Protein AF-A0A412YGM9-F1 (afdb_monomer_lite)

Sequence (176 aa):
MFKDLNEGALVHIVDATNIPIYYQGVLSKKGPQYIPQPQPGQQFNPMMQVFDLVVSVNGSNQNFKGVPCMSEIATHEGVTISCSQSALKPVVDDIYRKSVNAIQNIDKNRNTKTACESIFEQIDPSIAKAKDQEKKIADLQNELYELRKGIPTLEDIKALFMQSQNSSTNNVKKEK

Secondary structure (DSSP, 8-state):
-GGG--TT-EEEEEE-SSS-EEEEEEEEEEPPPBPPPPPTTPPP-TT--EEEEEEEETTEEEEEEEEETT-SEEEETTEEEES-HHHHHHHHHHHHHHHHHHHHT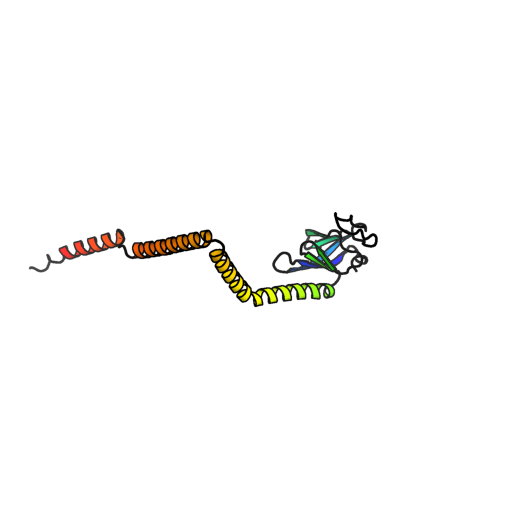HHHHHHHHHHHHHHHHHH-HHHHHHHHHHHHHHHHHHHHHHHHHHSPPHHHHHHHHHHHHHHSSTTSSS--

Radius of gyration: 35.15 Å; chains: 1; bounding box: 118×34×60 Å

pLDDT: mean 87.02, std 11.96, range [34.44, 97.44]

Foldseek 3Di:
DQLPDDFQAKKWKWAQLDPTDIDIWTFHDKADKDQDDDDPPDDGDPPFIFIKTWTDDPNDTDIDGGHTNPDQWDDDNRMIMGNDPVVCVVVVVVVVVVVVVCVVCPVVVVVVVVVVLVVCCVVDVVSVVVVVVVVVVVVVVVVVVVVVVVDQDPVNVVVVVVVVVVVVPVVPPPDD

Structure (mmCIF, N/CA/C/O backbone):
data_AF-A0A412YGM9-F1
#
_entry.id   AF-A0A412YGM9-F1
#
loop_
_atom_site.group_PDB
_atom_site.id
_atom_site.type_symbol
_atom_site.label_atom_id
_atom_site.label_alt_id
_atom_site.label_comp_id
_atom_site.label_asym_id
_atom_site.label_entity_id
_atom_site.label_seq_id
_atom_site.pdbx_PDB_ins_code
_atom_site.Cartn_x
_atom_site.Cartn_y
_atom_site.Cartn_z
_atom_site.occupancy
_atom_site.B_iso_or_equiv
_atom_site.auth_seq_id
_atom_site.auth_comp_id
_atom_site.auth_asym_id
_atom_site.auth_atom_id
_atom_site.pdbx_PDB_model_num
ATOM 1 N N . MET A 1 1 ? 18.441 -3.189 -11.874 1.00 90.19 1 MET A N 1
ATOM 2 C CA . MET A 1 1 ? 18.121 -1.979 -11.073 1.00 90.19 1 MET A CA 1
ATOM 3 C C . MET A 1 1 ? 17.395 -0.944 -11.922 1.00 90.19 1 MET A C 1
ATOM 5 O O . MET A 1 1 ? 17.385 -1.066 -13.142 1.00 90.19 1 MET A O 1
ATOM 9 N N . PHE A 1 2 ? 16.796 0.091 -11.320 1.00 93.25 2 PHE A N 1
ATOM 10 C CA . PHE A 1 2 ? 16.067 1.114 -12.080 1.00 93.25 2 PHE A CA 1
ATOM 11 C C . PHE A 1 2 ? 16.984 1.892 -13.043 1.00 93.25 2 PHE A C 1
ATOM 13 O O . PHE A 1 2 ? 16.536 2.341 -14.102 1.00 93.25 2 PHE A O 1
ATOM 20 N N . LYS A 1 3 ? 18.281 2.038 -12.727 1.00 92.12 3 LYS A N 1
ATOM 21 C CA . LYS A 1 3 ? 19.281 2.602 -13.649 1.00 92.12 3 LYS A CA 1
ATOM 22 C C . LYS A 1 3 ? 19.339 1.859 -14.988 1.00 92.12 3 LYS A C 1
ATOM 24 O O . LYS A 1 3 ? 19.539 2.521 -16.003 1.00 92.12 3 LYS A O 1
ATOM 29 N N . ASP A 1 4 ? 19.078 0.557 -15.001 1.00 93.06 4 ASP A N 1
ATOM 30 C CA . ASP A 1 4 ? 19.188 -0.295 -16.192 1.00 93.06 4 ASP A CA 1
ATOM 31 C C . ASP A 1 4 ? 17.882 -0.369 -16.999 1.00 93.06 4 ASP A C 1
ATOM 33 O O . ASP A 1 4 ? 17.853 -0.941 -18.086 1.00 93.06 4 ASP A O 1
ATOM 37 N N . LEU A 1 5 ? 16.787 0.209 -16.486 1.00 92.19 5 LEU A N 1
ATOM 38 C CA . LEU A 1 5 ? 15.531 0.289 -17.226 1.00 92.19 5 LEU A CA 1
ATOM 39 C C . LEU A 1 5 ? 15.650 1.261 -18.400 1.00 92.19 5 LEU A C 1
ATOM 41 O O . LEU A 1 5 ? 16.033 2.425 -18.222 1.00 92.19 5 LEU A O 1
ATOM 45 N N . ASN A 1 6 ? 15.226 0.775 -19.561 1.00 93.19 6 ASN A N 1
ATOM 46 C CA . ASN A 1 6 ? 15.055 1.543 -20.786 1.00 93.19 6 ASN A CA 1
ATOM 47 C C . ASN A 1 6 ? 13.568 1.804 -21.044 1.00 93.19 6 ASN A C 1
ATOM 49 O O . ASN A 1 6 ? 12.704 1.081 -20.547 1.00 93.19 6 ASN A O 1
ATOM 53 N N . GLU A 1 7 ? 13.267 2.828 -21.837 1.00 94.25 7 GLU A N 1
ATOM 54 C CA . GLU A 1 7 ? 11.901 3.073 -22.308 1.00 94.25 7 GLU A CA 1
ATOM 55 C C . GLU A 1 7 ? 11.364 1.840 -23.055 1.00 94.25 7 GLU A C 1
ATOM 57 O O . GLU A 1 7 ? 12.102 1.139 -23.748 1.00 94.25 7 GLU A O 1
ATOM 62 N N . GLY A 1 8 ? 10.085 1.532 -22.852 1.00 93.81 8 GLY A N 1
ATOM 63 C CA . GLY A 1 8 ? 9.453 0.298 -23.318 1.00 93.81 8 GLY A CA 1
ATOM 64 C C . GLY A 1 8 ? 9.633 -0.906 -22.386 1.00 93.81 8 GLY A C 1
ATOM 65 O O . GLY A 1 8 ? 9.001 -1.937 -22.612 1.00 93.81 8 GLY A O 1
ATOM 66 N N . ALA A 1 9 ? 10.444 -0.809 -21.326 1.00 95.06 9 ALA A N 1
ATOM 67 C CA . ALA A 1 9 ? 10.594 -1.900 -20.368 1.00 95.06 9 ALA A CA 1
ATOM 68 C C . ALA A 1 9 ? 9.316 -2.123 -19.547 1.00 95.06 9 ALA A C 1
ATOM 70 O O . ALA A 1 9 ? 8.657 -1.174 -19.115 1.00 95.06 9 ALA A O 1
ATOM 71 N N . LEU A 1 10 ? 9.003 -3.392 -19.287 1.00 95.25 10 LEU A N 1
ATOM 72 C CA . LEU A 1 10 ? 7.921 -3.773 -18.390 1.00 95.25 10 LEU A CA 1
ATOM 73 C C . LEU A 1 10 ? 8.341 -3.530 -16.935 1.00 95.25 10 LEU A C 1
ATOM 75 O O . LEU A 1 10 ? 9.431 -3.920 -16.516 1.00 95.25 10 LEU A O 1
ATOM 79 N N . VAL A 1 11 ? 7.459 -2.903 -16.166 1.00 96.38 11 VAL A N 1
ATOM 80 C CA . VAL A 1 11 ? 7.621 -2.671 -14.731 1.00 96.38 11 VAL A CA 1
ATOM 81 C C . VAL A 1 11 ? 6.440 -3.258 -13.973 1.00 9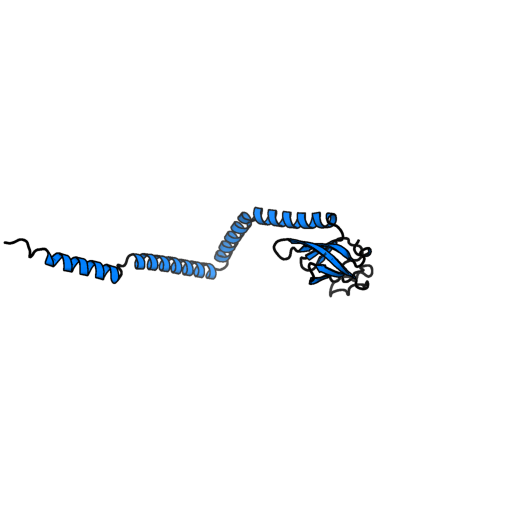6.38 11 VAL A C 1
ATOM 83 O O . VAL A 1 11 ? 5.332 -3.399 -14.497 1.00 96.38 11 VAL A O 1
ATOM 86 N N . HIS A 1 12 ? 6.681 -3.609 -12.718 1.00 97.12 12 HIS A N 1
ATOM 87 C CA . HIS A 1 12 ? 5.681 -4.212 -11.852 1.00 97.12 12 HIS A CA 1
ATOM 88 C C . HIS A 1 12 ? 5.283 -3.237 -10.756 1.00 97.12 12 HIS A C 1
ATOM 90 O O . HIS A 1 12 ? 6.152 -2.607 -10.153 1.00 97.12 12 HIS A O 1
ATOM 96 N N . ILE A 1 13 ? 3.983 -3.122 -10.497 1.00 97.06 13 ILE A N 1
ATOM 97 C CA . ILE A 1 13 ? 3.444 -2.143 -9.560 1.00 97.06 13 ILE A CA 1
ATOM 98 C C . ILE A 1 13 ? 2.493 -2.833 -8.581 1.00 97.06 13 ILE A C 1
ATOM 100 O O . ILE A 1 13 ? 1.673 -3.667 -8.969 1.00 97.06 13 ILE A O 1
ATOM 104 N N . VAL A 1 14 ? 2.622 -2.478 -7.305 1.00 97.44 14 VAL A N 1
ATOM 105 C CA . VAL A 1 14 ? 1.654 -2.772 -6.246 1.00 97.44 14 VAL A CA 1
ATOM 106 C C . VAL A 1 14 ? 1.155 -1.442 -5.706 1.00 97.44 14 VAL A C 1
ATOM 108 O O . VAL A 1 14 ? 1.929 -0.676 -5.141 1.00 97.44 14 VAL A O 1
ATOM 111 N N . ASP A 1 15 ? -0.130 -1.165 -5.874 1.00 95.94 15 ASP A N 1
ATOM 112 C CA . ASP A 1 15 ? -0.785 -0.017 -5.254 1.00 95.94 15 ASP A CA 1
ATOM 113 C C . ASP A 1 15 ? -1.429 -0.471 -3.946 1.00 95.94 15 ASP A C 1
ATOM 115 O O . ASP A 1 15 ? -2.332 -1.304 -3.957 1.00 95.94 15 ASP A O 1
ATOM 119 N N . ALA A 1 16 ? -0.923 0.048 -2.828 1.00 95.00 16 ALA A N 1
ATOM 120 C CA . ALA A 1 16 ? -1.380 -0.244 -1.475 1.00 95.00 16 ALA A CA 1
ATOM 121 C C . ALA A 1 16 ? -2.014 0.986 -0.798 1.00 95.00 16 ALA A C 1
ATOM 123 O O . ALA A 1 16 ? -2.063 1.057 0.429 1.00 95.00 16 ALA A O 1
ATOM 124 N N . THR A 1 17 ? -2.493 1.964 -1.576 1.00 93.25 17 THR A N 1
ATOM 125 C CA . THR A 1 17 ? -3.210 3.140 -1.046 1.00 93.25 17 THR A CA 1
ATOM 126 C C . THR A 1 17 ? -4.532 2.768 -0.371 1.00 93.25 17 THR A C 1
ATOM 128 O O . THR A 1 17 ? -4.991 3.472 0.529 1.00 93.25 17 THR A O 1
ATOM 131 N N . ASN A 1 18 ? -5.139 1.655 -0.787 1.00 91.12 18 ASN A N 1
ATOM 132 C CA . ASN A 1 18 ? -6.374 1.120 -0.226 1.00 91.12 18 ASN A CA 1
ATOM 133 C C . ASN A 1 18 ? -6.298 -0.418 -0.143 1.00 91.12 18 ASN A C 1
ATOM 135 O O . ASN A 1 18 ? -5.389 -0.953 0.491 1.00 91.12 18 ASN A O 1
ATOM 139 N N . ILE A 1 19 ? -7.214 -1.146 -0.792 1.00 93.38 19 ILE A N 1
ATOM 140 C CA . ILE A 1 19 ? -7.088 -2.595 -0.976 1.00 93.38 19 ILE A CA 1
ATOM 141 C C . ILE A 1 19 ? -5.947 -2.847 -1.973 1.00 93.38 19 ILE A C 1
ATOM 143 O O . ILE A 1 19 ? -6.035 -2.345 -3.095 1.00 93.38 19 ILE A O 1
ATOM 147 N N . PRO A 1 20 ? -4.902 -3.613 -1.602 1.00 94.88 20 PRO A N 1
ATOM 148 C CA . PRO A 1 20 ? -3.745 -3.811 -2.461 1.00 94.88 20 PRO A CA 1
ATOM 149 C C . PRO A 1 20 ? -4.112 -4.397 -3.826 1.00 94.88 20 PRO A C 1
ATOM 151 O O . PRO A 1 20 ? -4.728 -5.463 -3.898 1.00 94.88 20 PRO A O 1
ATOM 154 N N . ILE A 1 21 ? -3.685 -3.736 -4.902 1.00 95.94 21 ILE A N 1
ATOM 155 C CA . ILE A 1 21 ? -3.840 -4.219 -6.280 1.00 95.94 21 ILE A CA 1
ATOM 156 C C . ILE A 1 21 ? -2.479 -4.358 -6.961 1.00 95.94 21 ILE A C 1
ATOM 158 O O . ILE A 1 21 ? -1.583 -3.534 -6.781 1.00 95.94 21 ILE A O 1
ATOM 162 N N . TYR A 1 22 ? -2.331 -5.413 -7.760 1.00 96.38 22 TYR A N 1
ATOM 163 C CA . TYR A 1 22 ? -1.143 -5.663 -8.571 1.00 96.38 22 TYR A CA 1
ATOM 164 C C . TYR A 1 22 ? -1.454 -5.430 -10.044 1.00 96.38 22 TYR A C 1
ATOM 166 O O . TYR A 1 22 ? -2.448 -5.941 -10.562 1.00 96.38 22 TYR A O 1
ATOM 174 N N . TYR A 1 23 ? -0.572 -4.711 -10.729 1.00 96.19 23 TYR A N 1
ATOM 175 C CA . TYR A 1 23 ? -0.644 -4.530 -12.172 1.00 96.19 23 TYR A CA 1
ATOM 176 C C . TYR A 1 23 ? 0.744 -4.320 -12.776 1.00 96.19 23 TYR A C 1
ATOM 178 O O . TYR A 1 23 ? 1.755 -4.149 -12.089 1.00 96.19 23 TYR A O 1
ATOM 186 N N . GLN A 1 24 ? 0.791 -4.388 -14.101 1.00 96.75 24 GLN A N 1
ATOM 187 C CA . GLN A 1 24 ? 1.994 -4.150 -14.884 1.00 96.75 24 GLN A CA 1
ATOM 188 C C . GLN A 1 24 ? 1.837 -2.855 -15.667 1.00 96.75 24 GLN A C 1
ATOM 190 O O . GLN A 1 24 ? 0.740 -2.503 -16.101 1.00 96.75 24 GLN A O 1
ATOM 195 N N . GLY A 1 25 ? 2.950 -2.158 -15.836 1.00 96.00 25 GLY A N 1
ATOM 196 C CA . GLY A 1 25 ? 3.037 -0.968 -16.662 1.00 96.00 25 GLY A CA 1
ATOM 197 C C . GLY A 1 25 ? 4.233 -1.048 -17.591 1.00 96.00 25 GLY A C 1
ATOM 198 O O . GLY A 1 25 ? 5.114 -1.895 -17.431 1.00 96.00 25 GLY A O 1
ATOM 199 N N . VAL A 1 26 ? 4.269 -0.147 -18.560 1.00 96.69 26 VAL A N 1
ATOM 200 C CA . VAL A 1 26 ? 5.409 0.024 -19.459 1.00 96.69 26 VAL A CA 1
ATOM 201 C C . VAL A 1 26 ? 6.064 1.356 -19.145 1.00 96.69 26 VAL A C 1
ATOM 203 O O . VAL A 1 26 ? 5.384 2.375 -19.036 1.00 96.69 26 VAL A O 1
ATOM 206 N N . LEU A 1 27 ? 7.384 1.364 -18.985 1.00 96.19 27 LEU A N 1
ATOM 207 C CA . LEU A 1 27 ? 8.130 2.596 -18.785 1.00 96.19 27 LEU A CA 1
ATOM 208 C C . LEU A 1 27 ? 8.049 3.456 -20.054 1.00 96.19 27 LEU A C 1
ATOM 210 O O . LEU A 1 27 ? 8.669 3.136 -21.062 1.00 96.19 27 LEU A O 1
ATOM 214 N N . SER A 1 28 ? 7.299 4.552 -20.000 1.00 96.06 28 SER A N 1
ATOM 215 C CA . SER A 1 28 ? 7.093 5.463 -21.131 1.00 96.06 28 SER A CA 1
ATOM 216 C C . SER A 1 28 ? 8.202 6.492 -21.262 1.00 96.06 28 SER A C 1
ATOM 218 O O . SER A 1 28 ? 8.542 6.884 -22.370 1.00 96.06 28 SER A O 1
ATOM 220 N N . LYS A 1 29 ? 8.720 6.985 -20.132 1.00 95.81 29 LYS A N 1
ATOM 221 C CA . LYS A 1 29 ? 9.766 8.009 -20.118 1.00 95.81 29 LYS A CA 1
ATOM 222 C C . LYS A 1 29 ? 10.628 7.892 -18.877 1.00 95.81 29 LYS A C 1
ATOM 224 O O . LYS A 1 29 ? 10.107 7.737 -17.770 1.00 95.81 29 LYS A O 1
ATOM 229 N N . LYS A 1 30 ? 11.936 8.054 -19.057 1.00 94.50 30 LYS A N 1
ATOM 230 C CA . LYS A 1 30 ? 12.905 8.164 -17.964 1.00 94.50 30 LYS A CA 1
ATOM 231 C C . LYS A 1 30 ? 13.549 9.547 -17.975 1.00 94.50 30 LYS A C 1
ATOM 233 O O . LYS A 1 30 ? 14.155 9.955 -18.961 1.00 94.50 30 LYS A O 1
ATOM 238 N N . GLY A 1 31 ? 13.366 10.293 -16.890 1.00 93.62 31 GLY A N 1
ATOM 239 C CA . GLY A 1 31 ? 13.938 11.623 -16.717 1.00 93.62 31 GLY A CA 1
ATOM 240 C C . GLY A 1 31 ? 15.461 11.601 -16.534 1.00 93.62 31 GLY A C 1
ATOM 241 O O . GLY A 1 31 ? 16.045 10.542 -16.280 1.00 93.62 31 GLY A O 1
ATOM 242 N N . PRO A 1 32 ? 16.121 12.768 -16.642 1.00 92.88 32 PRO A N 1
ATOM 243 C CA . PRO A 1 32 ? 17.544 12.879 -16.358 1.00 92.88 32 PRO A CA 1
ATOM 244 C C . PRO A 1 32 ? 17.827 12.567 -14.886 1.00 92.88 32 PRO A C 1
ATOM 246 O O . PRO A 1 32 ? 17.014 12.837 -14.002 1.00 92.88 32 PRO A O 1
ATOM 249 N N . GLN A 1 33 ? 19.011 12.022 -14.630 1.00 92.44 33 GLN A N 1
ATOM 250 C CA . GLN A 1 33 ? 19.478 11.762 -13.278 1.00 92.44 33 GLN A CA 1
ATOM 251 C C . GLN A 1 33 ? 19.810 13.076 -12.559 1.00 92.44 33 GLN A C 1
ATOM 253 O O . GLN A 1 33 ? 20.494 13.933 -13.119 1.00 92.44 33 GLN A O 1
ATOM 258 N N . TYR A 1 34 ? 19.384 13.210 -11.304 1.00 93.56 34 TYR A N 1
ATOM 259 C CA . TYR A 1 34 ? 19.673 14.373 -10.469 1.00 93.56 34 TYR A CA 1
ATOM 260 C C . TYR A 1 34 ? 19.942 13.979 -9.010 1.00 93.56 34 TYR A C 1
ATOM 262 O O . TYR A 1 34 ? 19.633 12.869 -8.573 1.00 93.56 34 TYR A O 1
ATOM 270 N N . ILE A 1 35 ? 20.556 14.894 -8.257 1.00 92.19 35 ILE A N 1
ATOM 271 C CA . ILE A 1 35 ? 20.709 14.780 -6.801 1.00 92.19 35 ILE A CA 1
ATOM 272 C C . ILE A 1 35 ? 19.519 15.515 -6.176 1.00 92.19 35 ILE A C 1
ATOM 274 O O . ILE A 1 35 ? 19.314 16.691 -6.498 1.00 92.19 35 ILE A O 1
ATOM 278 N N . PRO A 1 36 ? 18.707 14.864 -5.329 1.00 88.25 36 PRO A N 1
ATOM 279 C CA . PRO A 1 36 ? 17.547 15.514 -4.740 1.00 88.25 36 PRO A CA 1
ATOM 280 C C . PRO A 1 36 ? 17.990 16.629 -3.785 1.00 88.25 36 PRO A C 1
ATOM 282 O O . PRO A 1 36 ? 18.985 16.499 -3.068 1.00 88.25 36 PRO A O 1
ATOM 285 N N . GLN A 1 37 ? 17.244 17.736 -3.771 1.00 85.12 37 GLN A N 1
ATOM 286 C CA . GLN A 1 37 ? 17.498 18.817 -2.822 1.00 85.12 37 GLN A CA 1
ATOM 287 C C . GLN A 1 37 ? 17.236 18.332 -1.387 1.00 85.12 37 GLN A C 1
ATOM 289 O O . GLN A 1 37 ? 16.221 17.671 -1.146 1.00 85.12 37 GLN A O 1
ATOM 294 N N . PRO A 1 38 ? 18.124 18.651 -0.429 1.00 83.19 38 PRO A N 1
ATOM 295 C CA . PRO A 1 38 ? 17.921 18.278 0.962 1.00 83.19 38 PRO A CA 1
ATOM 296 C C . PRO A 1 38 ? 16.710 19.022 1.532 1.00 83.19 38 PRO A C 1
ATOM 298 O O . PRO A 1 38 ? 16.572 20.234 1.362 1.00 83.19 38 PRO A O 1
ATOM 301 N N . GLN A 1 39 ? 15.833 18.297 2.226 1.00 83.31 39 GLN A N 1
ATOM 302 C CA . GLN A 1 39 ? 14.757 18.911 3.000 1.00 83.31 39 GLN A CA 1
ATOM 303 C C . GLN A 1 39 ? 15.314 19.543 4.289 1.00 83.31 39 GLN A C 1
ATOM 305 O O . GLN A 1 39 ? 16.344 19.082 4.794 1.00 83.31 39 GLN A O 1
ATOM 310 N N . PRO A 1 40 ? 14.655 20.577 4.852 1.00 85.00 40 PRO A N 1
ATOM 311 C CA . PRO A 1 40 ? 15.083 21.192 6.106 1.00 85.00 40 PRO A CA 1
ATOM 312 C C . PRO A 1 40 ? 15.284 20.149 7.213 1.00 85.00 40 PRO A C 1
ATOM 314 O O . PRO A 1 40 ? 14.400 19.337 7.477 1.00 85.00 40 PRO A O 1
ATOM 317 N N . GLY A 1 41 ? 16.456 20.163 7.853 1.00 85.25 41 GLY A N 1
ATOM 318 C CA . GLY A 1 41 ? 16.807 19.218 8.919 1.00 85.25 41 GLY A CA 1
ATOM 319 C C . GLY A 1 41 ? 17.331 17.855 8.449 1.00 85.25 41 GLY A C 1
ATOM 320 O O . GLY A 1 41 ? 17.692 17.042 9.296 1.00 85.25 41 GLY A O 1
ATOM 321 N N . GLN A 1 42 ? 17.425 17.595 7.138 1.00 82.06 42 GLN A N 1
ATOM 322 C CA . GLN A 1 42 ? 18.044 16.373 6.620 1.00 82.06 42 GLN A CA 1
ATOM 323 C C . GLN A 1 42 ? 19.510 16.569 6.231 1.00 82.06 42 GLN A C 1
ATOM 325 O O . GLN A 1 42 ? 19.898 17.577 5.639 1.00 82.06 42 GLN A O 1
ATOM 330 N N . GLN A 1 43 ? 20.328 15.559 6.536 1.00 81.88 43 GLN A N 1
ATOM 331 C CA . GLN A 1 43 ? 21.721 15.510 6.113 1.00 81.88 43 GLN A CA 1
ATOM 332 C C . GLN A 1 43 ? 21.792 15.331 4.592 1.00 81.88 43 GLN A C 1
ATOM 334 O O . GLN A 1 43 ? 21.254 14.374 4.035 1.00 81.88 43 GLN A O 1
ATOM 339 N N . PHE A 1 44 ? 22.474 16.255 3.917 1.00 85.12 44 PHE A N 1
ATOM 340 C CA . PHE A 1 44 ? 22.690 16.170 2.479 1.00 85.12 44 PHE A CA 1
ATOM 341 C C . PHE A 1 44 ? 23.559 14.954 2.136 1.00 85.12 44 PHE A C 1
ATOM 343 O O . PHE A 1 44 ? 24.666 14.810 2.659 1.00 85.12 44 PHE A O 1
ATOM 350 N N . ASN A 1 45 ? 23.066 14.098 1.238 1.00 83.69 45 ASN A N 1
ATOM 351 C CA . ASN A 1 45 ? 23.817 12.961 0.720 1.00 83.69 45 ASN A CA 1
ATOM 352 C C . ASN A 1 45 ? 24.170 13.184 -0.763 1.00 83.69 45 ASN A C 1
ATOM 354 O O . ASN A 1 45 ? 23.336 12.908 -1.629 1.00 83.69 45 ASN A O 1
ATOM 358 N N . PRO A 1 46 ? 25.401 13.629 -1.082 1.00 80.38 46 PRO A N 1
ATOM 359 C CA . PRO A 1 46 ? 25.817 13.899 -2.460 1.00 80.38 46 PRO A CA 1
ATOM 360 C C . PRO A 1 46 ? 25.902 12.641 -3.334 1.00 80.38 46 PRO A C 1
ATOM 362 O O . PRO A 1 46 ? 25.962 12.750 -4.555 1.00 80.38 46 PRO A O 1
ATOM 365 N N . MET A 1 47 ? 25.915 11.446 -2.733 1.00 84.56 47 MET A N 1
ATOM 366 C CA . MET A 1 47 ? 25.968 10.179 -3.469 1.00 84.56 47 MET A CA 1
ATOM 367 C C . MET A 1 47 ? 24.577 9.665 -3.859 1.00 84.56 47 MET A C 1
ATOM 369 O O . MET A 1 47 ? 24.466 8.720 -4.638 1.00 84.56 47 MET A O 1
ATOM 373 N N . MET A 1 48 ? 23.508 10.269 -3.333 1.00 88.19 48 MET A N 1
ATOM 374 C CA . MET A 1 48 ? 22.145 9.860 -3.641 1.00 88.19 48 MET A CA 1
ATOM 375 C C . MET A 1 48 ? 21.718 10.421 -4.997 1.00 88.19 48 MET A C 1
ATOM 377 O O . MET A 1 48 ? 21.520 11.622 -5.162 1.00 88.19 48 MET A O 1
ATOM 381 N N . GLN A 1 49 ? 21.564 9.526 -5.969 1.00 92.31 49 GLN A N 1
ATOM 382 C CA . GLN A 1 49 ? 21.127 9.853 -7.321 1.00 92.31 49 GLN A CA 1
ATOM 383 C C . GLN A 1 49 ? 19.742 9.268 -7.579 1.00 92.31 49 GLN A C 1
ATOM 385 O O . GLN A 1 49 ? 19.491 8.085 -7.317 1.00 92.31 49 GLN A O 1
ATOM 390 N N . VAL A 1 50 ? 18.855 10.092 -8.127 1.00 94.62 50 VAL A N 1
ATOM 391 C CA . VAL A 1 50 ? 17.466 9.738 -8.426 1.00 94.62 50 VAL A CA 1
ATOM 392 C C . VAL A 1 50 ? 17.080 10.182 -9.840 1.00 94.62 50 VAL A C 1
ATOM 394 O O . VAL A 1 50 ? 17.772 10.995 -10.453 1.00 94.62 50 VAL A O 1
ATOM 397 N N . PHE A 1 51 ? 15.971 9.667 -10.358 1.00 94.81 51 PHE A N 1
ATOM 398 C CA . PHE A 1 51 ? 15.307 10.180 -11.558 1.00 94.81 51 PHE A CA 1
ATOM 399 C C . PHE A 1 51 ? 13.791 10.109 -11.404 1.00 94.81 51 PHE A C 1
ATOM 401 O O . PHE A 1 51 ? 13.264 9.380 -10.563 1.00 94.81 51 PHE A O 1
ATOM 408 N N . ASP A 1 52 ? 13.096 10.832 -12.270 1.00 95.44 52 ASP A N 1
ATOM 409 C CA . ASP A 1 52 ? 11.651 10.723 -12.408 1.00 95.44 52 ASP A CA 1
ATOM 410 C C . ASP A 1 52 ? 11.312 9.701 -13.501 1.00 95.44 52 ASP A C 1
ATOM 412 O O . ASP A 1 52 ? 11.930 9.689 -14.568 1.00 95.44 52 ASP A O 1
ATOM 416 N N . LEU A 1 53 ? 10.326 8.844 -13.248 1.00 95.88 53 LEU A N 1
ATOM 417 C CA . LEU A 1 53 ? 9.811 7.866 -14.204 1.00 95.88 53 LEU A CA 1
ATOM 418 C C . LEU A 1 53 ? 8.363 8.192 -14.563 1.00 95.88 53 LEU A C 1
ATOM 420 O O . LEU A 1 53 ? 7.568 8.565 -13.701 1.00 95.88 53 LEU A O 1
ATOM 424 N N . VAL A 1 54 ? 8.009 7.987 -15.827 1.00 96.69 54 VAL A N 1
ATOM 425 C CA . VAL A 1 54 ? 6.621 7.982 -16.297 1.00 96.69 54 VAL A CA 1
ATOM 426 C C . VAL A 1 54 ? 6.305 6.585 -16.792 1.00 96.69 54 VAL A C 1
ATOM 428 O O . VAL A 1 54 ? 6.960 6.096 -17.711 1.00 96.69 54 VAL A O 1
ATOM 431 N N . VAL A 1 55 ? 5.301 5.950 -16.204 1.00 96.88 55 VAL A N 1
ATOM 432 C CA . VAL A 1 55 ? 4.864 4.599 -16.556 1.00 96.88 55 VAL A CA 1
ATOM 433 C C . VAL A 1 55 ? 3.468 4.669 -17.154 1.00 96.88 55 VAL A C 1
ATOM 435 O O . VAL A 1 55 ? 2.572 5.245 -16.544 1.00 96.88 55 VAL A O 1
ATOM 438 N N . SER A 1 56 ? 3.267 4.079 -18.330 1.00 96.38 56 SER A N 1
ATOM 439 C CA . SER A 1 56 ? 1.933 3.894 -18.896 1.00 96.38 56 SER A CA 1
ATOM 440 C C . SER A 1 56 ? 1.306 2.612 -18.361 1.00 96.38 56 SER A C 1
ATOM 442 O O . SER A 1 56 ? 1.887 1.528 -18.453 1.00 96.38 56 SER A O 1
ATOM 444 N N . VAL A 1 57 ? 0.099 2.743 -17.824 1.00 95.06 57 VAL A N 1
ATOM 445 C CA . VAL A 1 57 ? -0.744 1.658 -17.331 1.00 95.06 57 VAL A CA 1
ATOM 446 C C . VAL A 1 57 ? -2.109 1.824 -17.987 1.00 95.06 57 VAL A C 1
ATOM 448 O O . VAL A 1 57 ? -2.793 2.819 -17.757 1.00 95.06 57 VAL A O 1
ATOM 451 N N . ASN A 1 58 ? -2.509 0.871 -18.832 1.00 90.56 58 ASN A N 1
ATOM 452 C CA . ASN A 1 58 ? -3.806 0.880 -19.527 1.00 90.56 58 ASN A CA 1
ATOM 453 C C . ASN A 1 58 ? -4.127 2.203 -20.260 1.00 90.56 58 ASN A C 1
ATOM 455 O O . ASN A 1 58 ? -5.273 2.644 -20.281 1.00 90.56 58 ASN A O 1
ATOM 459 N N . GLY A 1 59 ? -3.116 2.859 -20.840 1.00 85.81 59 GLY A N 1
ATOM 460 C CA . GLY A 1 59 ? -3.272 4.136 -21.549 1.00 85.81 59 GLY A CA 1
ATOM 461 C C . GLY A 1 59 ? -3.208 5.388 -20.665 1.00 85.81 59 GLY A C 1
ATOM 462 O O . GLY A 1 59 ? -3.136 6.493 -21.199 1.00 85.81 59 GLY A O 1
ATOM 463 N N . SER A 1 60 ? -3.154 5.239 -19.340 1.00 93.44 60 SER A N 1
ATOM 464 C CA . SER A 1 60 ? -2.947 6.336 -18.388 1.00 93.44 60 SER A CA 1
ATOM 465 C C . SER A 1 60 ? -1.488 6.410 -17.952 1.00 93.44 60 SER A C 1
ATOM 467 O O . SER A 1 60 ? -0.854 5.386 -17.714 1.00 93.44 60 SER A O 1
ATOM 469 N N . ASN A 1 61 ? -0.946 7.621 -17.821 1.00 94.38 61 ASN A N 1
ATOM 470 C CA . ASN A 1 61 ? 0.427 7.824 -17.360 1.00 94.38 61 ASN A CA 1
ATOM 471 C C . ASN A 1 61 ? 0.470 8.074 -15.852 1.00 94.38 61 ASN A C 1
ATOM 473 O O . ASN A 1 61 ? -0.209 8.966 -15.344 1.00 94.38 61 ASN A O 1
ATOM 477 N N . GLN A 1 62 ? 1.322 7.326 -15.161 1.00 94.81 62 GLN A N 1
ATOM 478 C CA . GLN A 1 62 ? 1.615 7.475 -13.745 1.00 94.81 62 GLN A CA 1
ATOM 479 C C . GLN A 1 62 ? 3.054 7.954 -13.559 1.00 94.81 62 GLN A C 1
ATOM 481 O O . GLN A 1 62 ? 3.990 7.400 -14.137 1.00 94.81 62 GLN A O 1
ATOM 486 N N . ASN A 1 63 ? 3.225 8.990 -12.741 1.00 95.12 63 ASN A N 1
ATOM 487 C CA . ASN A 1 63 ? 4.515 9.632 -12.523 1.00 95.12 63 ASN A CA 1
ATOM 488 C C . ASN A 1 63 ? 5.090 9.204 -11.173 1.00 95.12 63 ASN A C 1
ATOM 490 O O . ASN A 1 63 ? 4.452 9.388 -10.141 1.00 95.12 63 ASN A O 1
ATOM 494 N N . PHE A 1 64 ? 6.319 8.702 -11.182 1.00 95.38 64 PHE A N 1
ATOM 495 C CA . PHE A 1 64 ? 7.077 8.358 -9.987 1.00 95.38 64 PHE A CA 1
ATOM 496 C C . PHE A 1 64 ? 8.257 9.312 -9.882 1.00 95.38 64 PHE A C 1
ATOM 498 O O . PHE A 1 64 ? 9.153 9.280 -10.724 1.00 95.38 64 PHE A O 1
ATOM 505 N N . LYS A 1 65 ? 8.252 10.178 -8.868 1.00 93.56 65 LYS A N 1
ATOM 506 C CA . LYS A 1 65 ? 9.312 11.171 -8.675 1.00 93.56 65 LYS A CA 1
ATOM 507 C C . LYS A 1 65 ? 10.389 10.675 -7.726 1.00 93.56 65 LYS A C 1
ATOM 509 O O . LYS A 1 65 ? 10.083 9.996 -6.746 1.00 93.56 65 LYS A O 1
ATOM 514 N N . GLY A 1 66 ? 11.636 11.059 -7.986 1.00 93.19 66 GLY A N 1
ATOM 515 C CA . GLY A 1 66 ? 12.755 10.780 -7.085 1.00 93.19 66 GLY A CA 1
ATOM 516 C C . GLY A 1 66 ? 13.049 9.288 -6.880 1.00 93.19 66 GLY A C 1
ATOM 517 O O . GLY A 1 66 ? 13.442 8.884 -5.786 1.00 93.19 66 GLY A O 1
ATOM 518 N N . VAL A 1 67 ? 12.872 8.461 -7.913 1.00 94.94 67 VAL A N 1
ATOM 519 C CA . VAL A 1 67 ? 13.162 7.022 -7.861 1.00 94.94 67 VAL A CA 1
ATOM 520 C C . VAL A 1 67 ? 14.679 6.801 -7.742 1.00 94.94 67 VAL A C 1
ATOM 522 O O . VAL A 1 67 ? 15.423 7.286 -8.598 1.00 94.94 67 VAL A O 1
ATOM 525 N N . PRO A 1 68 ? 15.176 6.070 -6.723 1.00 94.06 68 PRO A N 1
ATOM 526 C CA . PRO A 1 68 ? 16.610 5.852 -6.537 1.00 94.06 68 PRO A CA 1
ATOM 527 C C . PRO A 1 68 ? 17.235 5.019 -7.656 1.00 94.06 68 PRO A C 1
ATOM 529 O O . PRO A 1 68 ? 16.783 3.911 -7.945 1.00 94.06 68 PRO A O 1
ATOM 532 N N . CYS A 1 69 ? 18.338 5.502 -8.234 1.00 92.44 69 CYS A N 1
ATOM 533 C CA . CYS A 1 69 ? 18.954 4.872 -9.407 1.00 92.44 69 CYS A CA 1
ATOM 534 C C . CYS A 1 69 ? 19.417 3.431 -9.154 1.00 92.44 69 CYS A C 1
ATOM 536 O O . CYS A 1 69 ? 19.239 2.557 -10.002 1.00 92.44 69 CYS A O 1
ATOM 538 N N . MET A 1 70 ? 20.022 3.195 -7.988 1.00 92.56 70 MET A N 1
ATOM 539 C CA . MET A 1 70 ? 20.633 1.912 -7.616 1.00 92.56 70 MET A CA 1
ATOM 540 C C . MET A 1 70 ? 19.645 0.935 -6.967 1.00 92.56 70 MET A C 1
ATOM 542 O O . MET A 1 70 ? 20.040 -0.159 -6.579 1.00 92.56 70 MET A O 1
ATOM 546 N N . SER A 1 71 ? 18.374 1.318 -6.816 1.00 93.12 71 SER A N 1
ATOM 547 C CA . SER A 1 71 ? 17.364 0.427 -6.244 1.00 93.12 71 SER A CA 1
ATOM 548 C C . SER A 1 71 ? 16.695 -0.422 -7.327 1.00 93.12 71 SER A C 1
ATOM 550 O O . SER A 1 71 ? 16.711 -0.086 -8.511 1.00 93.12 71 SER A O 1
ATOM 552 N N . GLU A 1 72 ? 16.084 -1.531 -6.922 1.00 93.50 72 GLU A N 1
ATOM 553 C CA . GLU A 1 72 ? 15.180 -2.335 -7.760 1.00 93.50 72 GLU A CA 1
ATOM 554 C C . GLU A 1 72 ? 13.707 -2.135 -7.396 1.00 93.50 72 GLU A C 1
ATOM 556 O O . GLU A 1 72 ? 12.818 -2.611 -8.107 1.00 93.50 72 GLU A O 1
ATOM 561 N N . ILE A 1 73 ? 13.458 -1.450 -6.279 1.00 95.38 73 ILE A N 1
ATOM 562 C CA . ILE A 1 73 ? 12.139 -1.201 -5.710 1.00 95.38 73 ILE A CA 1
ATOM 563 C C . ILE A 1 73 ? 12.065 0.201 -5.108 1.00 95.38 73 ILE A C 1
ATOM 565 O O . ILE A 1 73 ? 13.020 0.685 -4.497 1.00 95.38 73 ILE A O 1
ATOM 569 N N . ALA A 1 74 ? 10.946 0.880 -5.309 1.00 95.31 74 ALA A N 1
ATOM 570 C CA . ALA A 1 74 ? 10.697 2.198 -4.747 1.00 95.31 74 ALA A CA 1
ATOM 571 C C . ALA A 1 74 ? 9.216 2.334 -4.420 1.00 95.31 74 ALA A C 1
ATOM 573 O O . ALA A 1 74 ? 8.372 1.837 -5.160 1.00 95.31 74 ALA A O 1
ATOM 574 N N . THR A 1 75 ? 8.908 3.031 -3.332 1.00 94.25 75 THR A N 1
ATOM 575 C CA . THR A 1 75 ? 7.531 3.320 -2.929 1.00 94.25 75 THR A CA 1
ATOM 576 C C . THR A 1 75 ? 7.320 4.822 -2.933 1.00 94.25 75 THR A C 1
ATOM 578 O O . THR A 1 75 ? 8.105 5.561 -2.343 1.00 94.25 75 THR A O 1
ATOM 581 N N . HIS A 1 76 ? 6.250 5.260 -3.583 1.00 91.25 76 HIS A N 1
ATOM 582 C CA . HIS A 1 76 ? 5.825 6.647 -3.640 1.00 91.25 76 HIS A CA 1
ATOM 583 C C . HIS A 1 76 ? 4.341 6.712 -3.288 1.00 91.25 76 HIS A C 1
ATOM 585 O O . HIS A 1 76 ? 3.528 6.091 -3.963 1.00 91.25 76 HIS A O 1
ATOM 591 N N . GLU A 1 77 ? 4.002 7.408 -2.200 1.00 89.06 77 GLU A N 1
ATOM 592 C CA . GLU A 1 77 ? 2.609 7.636 -1.775 1.00 89.06 77 GLU A CA 1
ATOM 593 C C . GLU A 1 77 ? 1.754 6.356 -1.671 1.00 89.06 77 GLU A C 1
ATOM 595 O O . GLU A 1 77 ? 0.583 6.339 -2.022 1.00 89.06 77 GLU A O 1
ATOM 600 N N . GLY A 1 78 ? 2.342 5.254 -1.193 1.00 90.94 78 GLY A N 1
ATOM 601 C CA . GLY A 1 78 ? 1.641 3.968 -1.066 1.00 90.94 78 GLY A CA 1
ATOM 602 C C . GLY A 1 78 ? 1.613 3.122 -2.344 1.00 90.94 78 GLY A C 1
ATOM 603 O O . GLY A 1 78 ? 1.154 1.984 -2.296 1.00 90.94 78 GLY A O 1
ATOM 604 N N . VAL A 1 79 ? 2.164 3.617 -3.455 1.00 95.44 79 VAL A N 1
ATOM 605 C CA . VAL A 1 79 ? 2.362 2.847 -4.686 1.00 95.44 79 VAL A CA 1
ATOM 606 C C . VAL A 1 79 ? 3.817 2.411 -4.803 1.00 95.44 79 VAL A C 1
ATOM 608 O O . VAL A 1 79 ? 4.736 3.230 -4.859 1.00 95.44 79 VAL A O 1
ATOM 611 N N . THR A 1 80 ? 4.038 1.105 -4.858 1.00 96.62 80 THR A N 1
ATOM 612 C CA . THR A 1 80 ? 5.357 0.495 -4.986 1.00 96.62 80 THR A CA 1
ATOM 613 C C . THR A 1 80 ? 5.605 0.049 -6.418 1.00 96.62 80 THR A C 1
ATOM 615 O O . THR A 1 80 ? 4.875 -0.781 -6.947 1.00 96.62 80 THR A O 1
ATOM 618 N N . ILE A 1 81 ? 6.675 0.552 -7.027 1.00 96.50 81 ILE A N 1
ATOM 619 C CA . ILE A 1 81 ? 7.164 0.154 -8.349 1.00 96.50 81 ILE A CA 1
ATOM 620 C C . ILE A 1 81 ? 8.411 -0.721 -8.206 1.00 96.50 81 ILE A C 1
ATOM 622 O O . ILE A 1 81 ? 9.227 -0.517 -7.306 1.00 96.50 81 ILE A O 1
ATOM 626 N N . SER A 1 82 ? 8.581 -1.689 -9.105 1.00 96.69 82 SER A N 1
ATOM 627 C CA . SER A 1 82 ? 9.765 -2.538 -9.161 1.00 96.69 82 SER A CA 1
ATOM 628 C C . SER A 1 82 ? 10.151 -2.972 -10.576 1.00 96.69 82 SER A C 1
ATOM 630 O O . SER A 1 82 ? 9.312 -3.092 -11.471 1.00 96.69 82 SER A O 1
ATOM 632 N N . CYS A 1 83 ? 11.444 -3.262 -10.744 1.00 93.94 83 CYS A N 1
ATOM 633 C CA . CYS A 1 83 ? 12.010 -3.896 -11.933 1.00 93.94 83 CYS A CA 1
ATOM 634 C C . CYS A 1 83 ? 11.671 -5.397 -12.045 1.00 93.94 83 CYS A C 1
ATOM 636 O O . CYS A 1 83 ? 11.855 -5.970 -13.113 1.00 93.94 83 CYS A O 1
ATOM 638 N N . SER A 1 84 ? 11.231 -6.060 -10.964 1.00 93.75 84 SER A N 1
ATOM 639 C CA . SER A 1 84 ? 10.966 -7.506 -10.959 1.00 93.75 84 SER A CA 1
ATOM 640 C C . SER A 1 84 ? 9.837 -7.898 -9.999 1.00 93.75 84 SER A C 1
ATOM 642 O O . SER A 1 84 ? 9.577 -7.242 -8.992 1.00 93.75 84 SER A O 1
ATOM 644 N N . GLN A 1 85 ? 9.156 -9.012 -10.282 1.00 93.25 85 GLN A N 1
ATOM 645 C CA . GLN A 1 85 ? 8.141 -9.554 -9.369 1.00 93.25 85 GLN A CA 1
ATOM 646 C C . GLN A 1 85 ? 8.742 -10.049 -8.048 1.00 93.25 85 GLN A C 1
ATOM 648 O O . GLN A 1 85 ? 8.103 -9.950 -7.003 1.00 93.25 85 GLN A O 1
ATOM 653 N N . SER A 1 86 ? 9.962 -10.596 -8.076 1.00 93.25 86 SER A N 1
ATOM 654 C CA . SER A 1 86 ? 10.637 -11.113 -6.881 1.00 93.25 86 SER A CA 1
ATOM 655 C C . SER A 1 86 ? 10.895 -10.016 -5.854 1.00 93.25 86 SER A C 1
ATOM 657 O O . SER A 1 86 ? 10.704 -10.259 -4.664 1.00 93.25 86 SER A O 1
ATOM 659 N N . ALA A 1 87 ? 11.248 -8.812 -6.303 1.00 92.88 87 ALA A N 1
ATOM 660 C CA . ALA A 1 87 ? 11.453 -7.666 -5.427 1.00 92.88 87 ALA A CA 1
ATOM 661 C C . ALA A 1 87 ? 10.150 -7.176 -4.765 1.00 92.88 87 ALA A C 1
ATOM 663 O O . ALA A 1 87 ? 10.201 -6.663 -3.651 1.00 92.88 87 ALA A O 1
ATOM 664 N N . LEU A 1 88 ? 8.977 -7.400 -5.374 1.00 95.19 88 LEU A N 1
ATOM 665 C CA . LEU A 1 88 ? 7.680 -7.044 -4.776 1.00 95.19 88 LEU A CA 1
ATOM 666 C C . LEU A 1 88 ? 7.190 -8.030 -3.711 1.00 95.19 88 LEU A C 1
ATOM 668 O O . LEU A 1 88 ? 6.432 -7.633 -2.828 1.00 95.19 88 LEU A O 1
ATOM 672 N N . LYS A 1 89 ? 7.614 -9.300 -3.756 1.00 93.75 89 LYS A N 1
ATOM 673 C CA . LYS A 1 89 ? 7.205 -10.323 -2.776 1.00 93.75 89 LYS A CA 1
ATOM 674 C C . LYS A 1 89 ? 7.337 -9.874 -1.313 1.00 93.75 89 LYS A C 1
ATOM 676 O O . LYS A 1 89 ? 6.343 -9.992 -0.601 1.00 93.75 89 LYS A O 1
ATOM 681 N N . PRO A 1 90 ? 8.487 -9.344 -0.845 1.00 94.44 90 PRO A N 1
ATOM 682 C CA . PRO A 1 90 ? 8.614 -8.894 0.542 1.00 94.44 90 PRO A CA 1
ATOM 683 C C . PRO A 1 90 ? 7.675 -7.733 0.892 1.00 94.44 90 PRO A C 1
ATOM 685 O O . PRO A 1 90 ? 7.256 -7.624 2.039 1.00 94.44 90 PRO A O 1
ATOM 688 N N . VAL A 1 91 ? 7.310 -6.883 -0.075 1.00 93.25 91 VAL A N 1
ATOM 689 C CA . VAL A 1 91 ? 6.355 -5.787 0.155 1.00 93.25 91 VAL A CA 1
ATOM 690 C C . V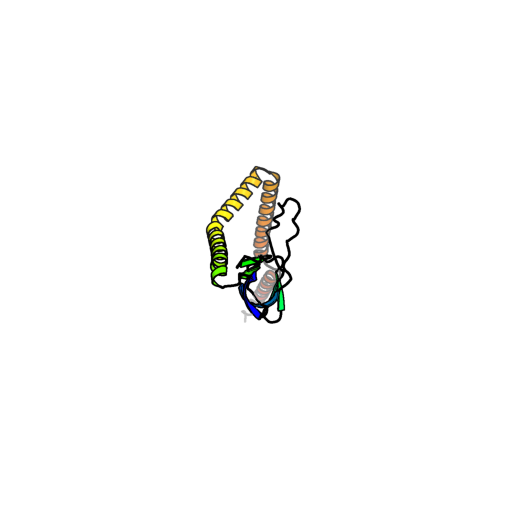AL A 1 91 ? 4.947 -6.330 0.352 1.00 93.25 91 VAL A C 1
ATOM 692 O O . VAL A 1 91 ? 4.268 -5.943 1.298 1.00 93.25 91 VAL A O 1
ATOM 695 N N . VAL A 1 92 ? 4.523 -7.268 -0.496 1.00 95.44 92 VAL A N 1
ATOM 696 C CA . VAL A 1 92 ? 3.210 -7.914 -0.362 1.00 95.44 92 VAL A CA 1
ATOM 697 C C . VAL A 1 92 ? 3.127 -8.730 0.932 1.00 95.44 92 VAL A C 1
ATOM 699 O O . VAL A 1 92 ? 2.112 -8.662 1.622 1.00 95.44 92 VAL A O 1
ATOM 702 N N . ASP A 1 93 ? 4.193 -9.448 1.297 1.00 96.19 93 ASP A N 1
ATOM 703 C CA . ASP A 1 93 ? 4.273 -10.189 2.565 1.00 96.19 93 ASP A CA 1
ATOM 704 C C . ASP A 1 93 ? 4.157 -9.260 3.781 1.00 96.19 93 ASP A C 1
ATOM 706 O O . ASP A 1 93 ? 3.400 -9.538 4.711 1.00 96.19 93 ASP A O 1
ATOM 710 N N . ASP A 1 94 ? 4.844 -8.114 3.757 1.00 95.25 94 ASP A N 1
ATOM 711 C CA . ASP A 1 94 ? 4.754 -7.130 4.834 1.00 95.25 94 ASP A CA 1
ATOM 712 C C . ASP A 1 94 ? 3.340 -6.546 4.965 1.00 95.25 94 ASP A C 1
ATOM 714 O O . ASP A 1 94 ? 2.819 -6.447 6.079 1.00 95.25 94 ASP A O 1
ATOM 718 N N . ILE A 1 95 ? 2.688 -6.224 3.842 1.00 94.75 95 ILE A N 1
ATOM 719 C CA . ILE A 1 95 ? 1.292 -5.765 3.826 1.00 94.75 95 ILE A CA 1
ATOM 720 C C . ILE A 1 95 ? 0.375 -6.839 4.424 1.00 94.75 95 ILE A C 1
ATOM 722 O O . ILE A 1 95 ? -0.390 -6.551 5.345 1.00 94.75 95 ILE A O 1
ATOM 726 N N . TYR A 1 96 ? 0.495 -8.087 3.965 1.00 95.94 96 TYR A N 1
ATOM 727 C CA . TYR A 1 96 ? -0.299 -9.207 4.467 1.00 95.94 96 TYR A CA 1
ATOM 728 C C . TYR A 1 96 ? -0.110 -9.409 5.976 1.00 95.94 96 TYR A C 1
ATOM 730 O O . TYR A 1 96 ? -1.082 -9.469 6.733 1.00 95.94 96 TYR A O 1
ATOM 738 N N . ARG A 1 97 ? 1.142 -9.444 6.443 1.00 96.69 97 ARG A N 1
ATOM 739 C CA . ARG A 1 97 ? 1.470 -9.605 7.862 1.00 96.69 97 ARG A CA 1
ATOM 740 C C . ARG A 1 97 ? 0.906 -8.464 8.704 1.00 96.69 97 ARG A C 1
ATOM 742 O O . ARG A 1 97 ? 0.392 -8.721 9.794 1.00 96.69 97 ARG A O 1
ATOM 749 N N . LYS A 1 98 ? 0.981 -7.215 8.236 1.00 93.94 98 LYS A N 1
ATOM 750 C CA . LYS A 1 98 ? 0.372 -6.063 8.922 1.00 93.94 98 LYS A CA 1
ATOM 751 C C . LYS A 1 98 ? -1.140 -6.236 9.061 1.00 93.94 98 LYS A C 1
ATOM 753 O O . LYS A 1 98 ? -1.660 -6.048 10.159 1.00 93.94 98 LYS A O 1
ATOM 758 N N . SER A 1 99 ? -1.825 -6.665 8.002 1.00 94.12 99 SER A N 1
ATOM 759 C CA . SER A 1 99 ? -3.267 -6.932 8.036 1.00 94.12 99 SER A CA 1
ATOM 760 C C . SER A 1 99 ? -3.630 -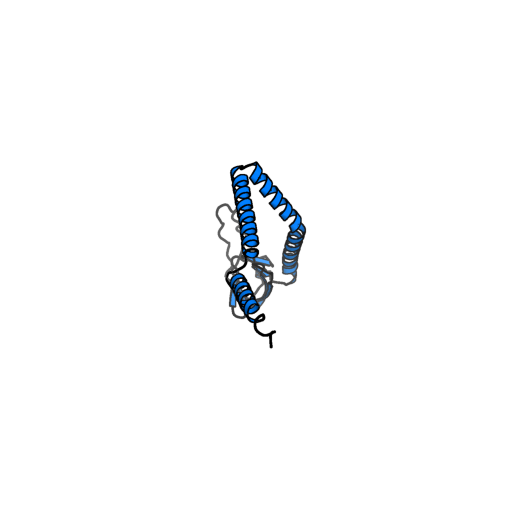8.061 9.003 1.00 94.12 99 SER A C 1
ATOM 762 O O . SER A 1 99 ? -4.537 -7.895 9.815 1.00 94.12 99 SER A O 1
ATOM 764 N N . VAL A 1 100 ? -2.896 -9.179 8.989 1.00 96.12 100 VAL A N 1
ATOM 765 C CA . VAL A 1 100 ? -3.120 -10.294 9.927 1.00 96.12 100 VAL A CA 1
ATOM 766 C C . VAL A 1 100 ? -2.947 -9.838 11.374 1.00 96.12 100 VAL A C 1
ATOM 768 O O . VAL A 1 100 ? -3.806 -10.112 12.209 1.00 96.12 100 VAL A O 1
ATOM 771 N N . ASN A 1 101 ? -1.879 -9.095 11.675 1.00 94.06 101 ASN A N 1
ATOM 772 C CA . ASN A 1 101 ? -1.659 -8.560 13.018 1.00 94.06 101 ASN A CA 1
ATOM 773 C C . ASN A 1 101 ? -2.773 -7.595 13.437 1.00 94.06 101 ASN A C 1
ATOM 775 O O . ASN A 1 101 ? -3.218 -7.643 14.583 1.00 94.06 101 ASN A O 1
ATOM 779 N N . ALA A 1 102 ? -3.243 -6.733 12.533 1.00 91.56 102 ALA A N 1
ATOM 780 C CA . ALA A 1 102 ? -4.353 -5.832 12.822 1.00 91.56 102 ALA A CA 1
ATOM 781 C C . ALA A 1 102 ? -5.623 -6.616 13.188 1.00 91.56 102 ALA A C 1
ATOM 783 O O . ALA A 1 102 ? -6.252 -6.297 14.195 1.00 91.56 102 ALA A O 1
ATOM 784 N N . ILE A 1 103 ? -5.939 -7.677 12.436 1.00 94.88 103 ILE A N 1
ATOM 785 C CA . ILE A 1 103 ? -7.093 -8.552 12.689 1.00 94.88 103 ILE A CA 1
ATOM 786 C C . ILE A 1 103 ? -6.956 -9.277 14.033 1.00 94.88 103 ILE A C 1
ATOM 788 O O . ILE A 1 103 ? -7.878 -9.252 14.844 1.00 94.88 103 ILE A O 1
ATOM 792 N N . GLN A 1 104 ? -5.796 -9.875 14.308 1.00 94.25 104 GLN A N 1
ATOM 793 C CA . GLN A 1 104 ? -5.547 -10.598 15.562 1.00 94.25 104 GLN A CA 1
ATOM 794 C C . GLN A 1 104 ? -5.657 -9.701 16.801 1.00 94.25 104 GLN A C 1
ATOM 796 O O . GLN A 1 104 ? -6.003 -10.173 17.880 1.00 94.25 104 GLN A O 1
ATOM 801 N N . ASN A 1 105 ? -5.375 -8.405 16.660 1.00 93.62 105 ASN A N 1
ATOM 802 C CA . ASN A 1 105 ? -5.425 -7.451 17.764 1.00 93.62 105 ASN A CA 1
ATOM 803 C C . ASN A 1 105 ? -6.767 -6.709 17.881 1.00 93.62 105 ASN A C 1
ATOM 805 O O . ASN A 1 105 ? -6.867 -5.820 18.726 1.00 93.62 105 ASN A O 1
ATOM 809 N N . ILE A 1 106 ? -7.801 -7.049 17.097 1.00 94.38 106 ILE A N 1
ATOM 810 C CA . ILE A 1 106 ? -9.111 -6.370 17.156 1.00 94.38 106 ILE A CA 1
ATOM 811 C C . ILE A 1 106 ? -9.688 -6.403 18.573 1.00 94.38 106 ILE A C 1
ATOM 813 O O . ILE A 1 106 ? -10.023 -5.351 19.117 1.00 94.38 106 ILE A O 1
ATOM 817 N N . ASP A 1 107 ? -9.757 -7.581 19.195 1.00 92.81 107 ASP A N 1
ATOM 818 C CA . ASP A 1 107 ? -10.359 -7.728 20.525 1.00 92.81 107 ASP A CA 1
ATOM 819 C C . ASP A 1 107 ? -9.555 -6.994 21.596 1.00 92.81 107 ASP A C 1
ATOM 821 O O . ASP A 1 107 ? -10.112 -6.293 22.441 1.00 92.81 107 ASP A O 1
ATOM 825 N N . LYS A 1 108 ? -8.223 -7.078 21.517 1.00 94.69 108 LYS A N 1
ATOM 826 C CA . LYS A 1 108 ? -7.329 -6.321 22.395 1.00 94.69 108 LYS A CA 1
ATOM 827 C C . LYS A 1 108 ? -7.571 -4.818 22.255 1.00 94.69 108 LYS A C 1
ATOM 829 O O . LYS A 1 108 ? -7.786 -4.151 23.260 1.00 94.69 108 LYS A O 1
ATOM 834 N N . ASN A 1 109 ? -7.578 -4.296 21.030 1.00 92.19 109 ASN A N 1
ATOM 835 C CA . ASN A 1 109 ? -7.805 -2.877 20.761 1.00 92.19 109 ASN A CA 1
ATOM 836 C C . ASN A 1 109 ? -9.203 -2.430 21.220 1.00 92.19 109 ASN A C 1
ATOM 838 O O . ASN A 1 109 ? -9.348 -1.333 21.759 1.00 92.19 109 ASN A O 1
ATOM 842 N N . ARG A 1 110 ? -10.222 -3.289 21.080 1.00 93.25 110 ARG A N 1
ATOM 843 C CA . ARG A 1 110 ? -11.576 -3.044 21.595 1.00 93.25 110 ARG A CA 1
ATOM 844 C C . ARG A 1 110 ? -11.586 -2.934 23.119 1.00 93.25 110 ARG A C 1
ATOM 846 O O . ARG A 1 110 ? -12.139 -1.975 23.649 1.00 93.25 110 ARG A O 1
ATOM 853 N N . ASN A 1 111 ? -10.925 -3.859 23.811 1.00 94.75 111 ASN A N 1
ATOM 854 C CA . ASN A 1 111 ? -10.809 -3.831 25.269 1.00 94.75 111 ASN A CA 1
ATOM 855 C C . ASN A 1 111 ? -10.033 -2.598 25.748 1.00 94.75 111 ASN A C 1
ATOM 857 O O . ASN A 1 111 ? -10.446 -1.940 26.700 1.00 94.75 111 ASN A O 1
ATOM 861 N N . THR A 1 112 ? -8.944 -2.240 25.062 1.00 93.62 112 THR A N 1
ATOM 862 C CA . THR A 1 112 ? -8.185 -1.017 25.349 1.00 93.62 112 THR A CA 1
ATOM 863 C C . THR A 1 112 ? -9.046 0.233 25.169 1.00 93.62 112 THR A C 1
ATOM 865 O O . THR A 1 112 ? -9.034 1.085 26.050 1.00 93.62 112 THR A O 1
ATOM 868 N N . LYS A 1 113 ? -9.849 0.327 24.098 1.00 93.50 113 LYS A N 1
ATOM 869 C CA . LYS A 1 113 ? -10.794 1.439 23.897 1.00 93.50 113 LYS A CA 1
ATOM 870 C C . LYS A 1 113 ? -11.757 1.576 25.077 1.00 93.50 113 LYS A C 1
ATOM 872 O O . LYS A 1 113 ? -11.878 2.665 25.628 1.00 93.50 113 LYS A O 1
ATOM 877 N N . THR A 1 114 ? -12.390 0.481 25.499 1.00 92.69 114 THR A N 1
ATOM 878 C CA . THR A 1 114 ? -13.313 0.490 26.646 1.00 92.69 114 THR A CA 1
ATOM 879 C C . THR A 1 114 ? -12.613 0.880 27.950 1.00 92.69 114 THR A C 1
ATOM 881 O O . THR A 1 114 ? -13.163 1.646 28.738 1.00 92.69 114 THR A O 1
ATOM 884 N N . ALA A 1 115 ? -11.384 0.407 28.176 1.00 93.25 115 ALA A N 1
ATOM 885 C CA . ALA A 1 115 ? -10.602 0.801 29.344 1.00 93.25 115 ALA A CA 1
ATOM 886 C C . ALA A 1 115 ? -10.279 2.306 29.332 1.00 93.25 115 ALA A C 1
ATOM 888 O O . ALA A 1 115 ? -10.450 2.972 30.349 1.00 93.25 115 ALA A O 1
ATOM 889 N N . CYS A 1 116 ? -9.877 2.860 28.184 1.00 90.25 116 CYS A N 1
ATOM 890 C CA . CYS A 1 116 ? -9.640 4.296 28.034 1.00 90.25 116 CYS A CA 1
ATOM 891 C C . CYS A 1 116 ? -10.910 5.124 28.279 1.00 90.25 116 CYS A C 1
ATOM 893 O O . CYS A 1 116 ? -10.835 6.123 28.984 1.00 90.25 116 CYS A O 1
ATOM 895 N N . GLU A 1 117 ? -12.068 4.704 27.759 1.00 88.06 117 GLU A N 1
ATOM 896 C CA . GLU A 1 117 ? -13.360 5.364 28.020 1.00 88.06 117 GLU A CA 1
ATOM 897 C C . GLU A 1 117 ? -13.681 5.404 29.520 1.00 88.06 117 GLU A C 1
ATOM 899 O O . GLU A 1 117 ? -14.016 6.459 30.053 1.00 88.06 117 GLU A O 1
ATOM 904 N N . SER A 1 118 ? -13.491 4.284 30.224 1.00 88.19 118 SER A N 1
ATOM 905 C CA . SER A 1 118 ? -13.692 4.232 31.675 1.00 88.19 118 SER A CA 1
ATOM 906 C C . SER A 1 118 ? -12.716 5.133 32.437 1.00 88.19 118 SER A C 1
ATOM 908 O O . SER A 1 118 ? -13.102 5.777 33.410 1.00 88.19 118 SER A O 1
ATOM 910 N N . ILE A 1 119 ? -11.457 5.209 31.999 1.00 89.94 119 ILE A N 1
ATOM 911 C CA . ILE A 1 119 ? -10.462 6.108 32.593 1.00 89.94 119 ILE A CA 1
ATOM 912 C C . ILE A 1 119 ? -10.854 7.573 32.358 1.00 89.94 119 ILE A C 1
ATOM 914 O O . ILE A 1 119 ? -10.761 8.375 33.283 1.00 89.94 119 ILE A O 1
ATOM 918 N N . PHE A 1 120 ? -11.332 7.933 31.163 1.00 84.88 120 PHE A N 1
ATOM 919 C CA . PHE A 1 120 ? -11.799 9.294 30.886 1.00 84.88 120 PHE A CA 1
ATOM 920 C C . PHE A 1 120 ? -12.970 9.700 31.783 1.00 84.88 120 PHE A C 1
ATOM 922 O O . PHE A 1 120 ? -12.958 10.806 32.311 1.00 84.88 120 PHE A O 1
ATOM 929 N N . GLU A 1 121 ? -13.927 8.805 32.028 1.00 83.88 121 GLU A N 1
ATOM 930 C CA . GLU A 1 121 ? -15.033 9.052 32.968 1.00 83.88 121 GLU A CA 1
ATOM 931 C C . GLU A 1 121 ? -14.557 9.262 34.413 1.00 83.88 121 GLU A C 1
ATOM 933 O O . GLU A 1 121 ? -15.161 10.031 35.158 1.00 83.88 121 GLU A O 1
ATOM 938 N N . GLN A 1 122 ? -13.473 8.593 34.816 1.00 82.06 122 GLN A N 1
ATOM 939 C CA . GLN A 1 122 ? -12.890 8.742 36.153 1.00 82.06 122 GLN A CA 1
ATOM 940 C C . GLN A 1 122 ? -12.084 10.037 36.306 1.00 82.06 122 GLN A C 1
ATOM 942 O O . GLN A 1 122 ? -12.091 10.639 37.379 1.00 82.06 122 GLN A O 1
ATOM 947 N N . ILE A 1 123 ? -11.371 10.452 35.255 1.00 87.50 123 ILE A N 1
ATOM 948 C CA . ILE A 1 123 ? -10.521 11.650 35.279 1.00 87.50 123 ILE A CA 1
ATOM 949 C C . ILE A 1 123 ? -11.351 12.920 35.056 1.00 87.50 123 ILE A C 1
ATOM 951 O O . ILE A 1 123 ? -11.043 13.955 35.646 1.00 87.50 123 ILE A O 1
ATOM 955 N N . ASP A 1 124 ? -12.408 12.848 34.244 1.00 82.44 124 ASP A N 1
ATOM 956 C CA . ASP A 1 124 ? -13.296 13.971 33.958 1.00 82.44 124 ASP A CA 1
ATOM 957 C C . ASP A 1 124 ? -14.759 13.653 34.340 1.00 82.44 124 ASP A C 1
ATOM 959 O O . ASP A 1 124 ? -15.516 13.057 33.561 1.00 82.44 124 ASP A O 1
ATOM 963 N N . PRO A 1 125 ? -15.212 14.119 35.520 1.00 75.19 125 PRO A N 1
ATOM 964 C CA . PRO A 1 125 ? -16.581 13.929 35.992 1.00 75.19 125 PRO A CA 1
ATOM 965 C C . PRO A 1 125 ? -17.654 14.552 35.086 1.00 75.19 125 PRO A C 1
ATOM 967 O O . PRO A 1 125 ? -18.835 14.219 35.221 1.00 75.19 125 PRO A O 1
ATOM 970 N N . SER A 1 126 ? -17.291 15.487 34.199 1.00 77.12 126 SER A N 1
ATOM 971 C CA . SER A 1 126 ? -18.232 16.085 33.247 1.00 77.12 126 SER A CA 1
ATOM 972 C C . SER A 1 126 ? -18.597 15.115 32.118 1.00 77.12 126 SER A C 1
ATOM 974 O O . SER A 1 126 ? -19.762 15.065 31.720 1.00 77.12 126 SER A O 1
ATOM 976 N N . ILE A 1 127 ? -17.653 14.264 31.693 1.00 73.75 127 ILE A N 1
ATOM 977 C CA . ILE A 1 127 ? -17.871 13.206 30.694 1.00 73.75 127 ILE A CA 1
ATOM 978 C C . ILE A 1 127 ? -18.789 12.121 31.265 1.00 73.75 127 ILE A C 1
ATOM 980 O O . ILE A 1 127 ? -19.737 11.701 30.599 1.00 73.75 127 ILE A O 1
ATOM 984 N N . ALA A 1 128 ? -18.572 11.722 32.522 1.00 71.69 128 ALA A N 1
ATOM 985 C CA . ALA A 1 128 ? -19.444 10.769 33.208 1.00 71.69 128 ALA A CA 1
ATOM 986 C C . ALA A 1 128 ? -20.893 11.284 33.303 1.00 71.69 12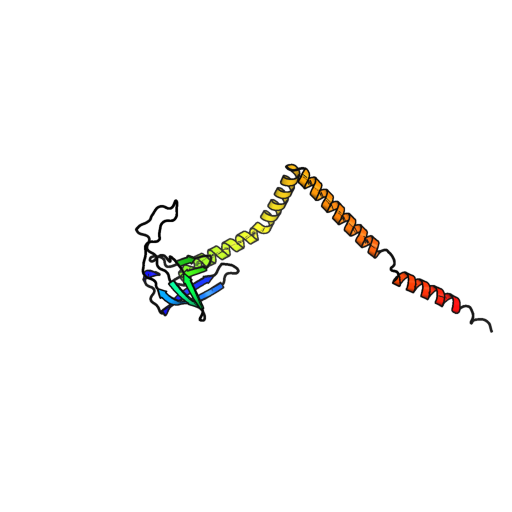8 ALA A C 1
ATOM 988 O O . ALA A 1 128 ? -21.836 10.575 32.955 1.00 71.69 128 ALA A O 1
ATOM 989 N N . LYS A 1 129 ? -21.076 12.555 33.697 1.00 72.50 129 LYS A N 1
ATOM 990 C CA . LYS A 1 129 ? -22.405 13.186 33.766 1.00 72.50 129 LYS A CA 1
ATOM 991 C C . LYS A 1 129 ? -23.085 13.286 32.401 1.00 72.50 129 LYS A C 1
ATOM 993 O O . LYS A 1 129 ? -24.283 13.027 32.320 1.00 72.50 129 LYS A O 1
ATOM 998 N N . ALA A 1 130 ? -22.346 13.645 31.351 1.00 74.62 130 ALA A N 1
ATOM 999 C CA . ALA A 1 130 ? -22.883 13.717 29.994 1.00 74.62 130 ALA A CA 1
ATOM 1000 C C . ALA A 1 130 ? -23.346 12.336 29.502 1.00 74.62 130 ALA A C 1
ATOM 1002 O O . ALA A 1 130 ? -24.469 12.200 29.021 1.00 74.62 130 ALA A O 1
ATOM 1003 N N . LYS A 1 131 ? -22.538 11.289 29.715 1.00 75.62 131 LYS A N 1
ATOM 1004 C CA . LYS A 1 131 ? -22.883 9.911 29.338 1.00 75.62 131 LYS A CA 1
ATOM 1005 C C . LYS A 1 131 ? -24.103 9.379 30.095 1.00 75.62 131 LYS A C 1
ATOM 1007 O O . LYS A 1 131 ? -24.968 8.747 29.490 1.00 75.62 131 LYS A O 1
ATOM 1012 N N . ASP A 1 132 ? -24.208 9.658 31.393 1.00 76.69 132 ASP A N 1
ATOM 1013 C CA . ASP A 1 132 ? -25.378 9.287 32.197 1.00 76.69 132 ASP A CA 1
ATOM 1014 C C . ASP A 1 132 ? -26.656 10.000 31.733 1.00 76.69 132 ASP A C 1
ATOM 1016 O O . ASP A 1 132 ? -27.733 9.400 31.716 1.00 76.69 132 ASP A O 1
ATOM 1020 N N . GLN A 1 133 ? -26.558 11.276 31.348 1.00 75.69 133 GLN A N 1
ATOM 1021 C CA . GLN A 1 133 ? -27.686 12.022 30.788 1.00 75.69 133 GLN A CA 1
ATOM 1022 C C . GLN A 1 133 ? -28.113 11.460 29.428 1.00 75.69 133 GLN A C 1
ATOM 1024 O O . GLN A 1 133 ? -29.302 11.223 29.225 1.00 75.69 133 GLN A O 1
ATOM 1029 N N . GLU A 1 134 ? -27.163 11.186 28.533 1.00 81.62 134 GLU A N 1
ATOM 1030 C CA . GLU A 1 134 ? -27.422 10.600 27.212 1.00 81.62 134 GLU A CA 1
ATOM 1031 C C . GLU A 1 134 ? -28.095 9.225 27.331 1.00 81.62 134 GLU A C 1
ATOM 1033 O O . GLU A 1 134 ? -29.087 8.948 26.657 1.00 81.62 134 GLU A O 1
ATOM 1038 N N . LYS A 1 135 ? -27.618 8.384 28.258 1.00 83.44 135 LYS A N 1
ATOM 1039 C CA . LYS A 1 135 ? -28.213 7.070 28.521 1.00 83.44 135 LYS A CA 1
ATOM 1040 C C . LYS A 1 135 ? -29.654 7.190 29.021 1.00 83.44 135 LYS A C 1
ATOM 1042 O O . LYS A 1 135 ? -30.530 6.508 28.503 1.00 83.44 135 LYS A O 1
ATOM 1047 N N . LYS A 1 136 ? -29.924 8.106 29.960 1.00 84.88 136 LYS A N 1
ATOM 1048 C CA . LYS A 1 136 ? -31.294 8.379 30.430 1.00 84.88 136 LYS A CA 1
ATOM 1049 C C . LYS A 1 136 ? -32.205 8.869 29.307 1.00 84.88 136 LYS A C 1
ATOM 1051 O O . LYS A 1 136 ? -33.365 8.481 29.266 1.00 84.88 136 LYS A O 1
ATOM 1056 N N . ILE A 1 137 ? -31.701 9.713 28.406 1.00 83.06 137 ILE A N 1
ATOM 1057 C CA . ILE A 1 137 ? -32.469 10.183 27.245 1.00 83.06 137 ILE A CA 1
ATOM 1058 C C . ILE A 1 137 ? -32.800 9.011 26.316 1.00 83.06 137 ILE A C 1
ATOM 1060 O O . ILE A 1 137 ? -33.949 8.888 25.901 1.00 83.06 137 ILE A O 1
ATOM 1064 N N . ALA A 1 138 ? -31.834 8.138 26.022 1.00 86.69 138 ALA A N 1
ATOM 1065 C CA . ALA A 1 138 ? -32.053 6.962 25.182 1.00 86.69 138 ALA A CA 1
ATOM 1066 C C . ALA A 1 138 ? -33.059 5.976 25.807 1.00 86.69 138 ALA A C 1
ATOM 1068 O O . ALA A 1 138 ? -33.958 5.493 25.118 1.00 86.69 138 ALA A O 1
ATOM 1069 N N . ASP A 1 139 ? -32.952 5.722 27.113 1.00 89.00 139 ASP A N 1
ATOM 1070 C CA . ASP A 1 139 ? -33.886 4.863 27.848 1.00 89.00 139 ASP A CA 1
ATOM 1071 C C . ASP A 1 139 ? -35.308 5.457 27.826 1.00 89.00 139 ASP A C 1
ATOM 1073 O O . ASP A 1 139 ? -36.262 4.763 27.478 1.00 89.00 139 ASP A O 1
ATOM 1077 N N . LEU A 1 140 ? -35.450 6.767 28.067 1.00 84.69 140 LEU A N 1
ATOM 1078 C CA . LEU A 1 140 ? -36.735 7.470 27.964 1.00 84.69 140 LEU A CA 1
ATOM 1079 C C . LEU A 1 140 ? -37.313 7.450 26.542 1.00 84.69 140 LEU A C 1
ATOM 1081 O O . LEU A 1 140 ? -38.523 7.313 26.371 1.00 84.69 140 LEU A O 1
ATOM 1085 N N . GLN A 1 141 ? -36.478 7.590 25.509 1.00 87.38 141 GLN A N 1
ATOM 1086 C CA . GLN A 1 141 ? -36.917 7.487 24.115 1.00 87.38 141 GLN A CA 1
ATOM 1087 C C . GLN A 1 141 ? -37.448 6.085 23.796 1.00 87.38 141 GLN A C 1
ATOM 1089 O O . GLN A 1 141 ? -38.473 5.966 23.124 1.00 87.38 141 GLN A O 1
ATOM 1094 N N . ASN A 1 142 ? -36.795 5.039 24.306 1.00 88.19 142 ASN A N 1
ATOM 1095 C CA . ASN A 1 142 ? -37.263 3.662 24.160 1.00 88.19 142 ASN A CA 1
ATOM 1096 C C . ASN A 1 142 ? -38.572 3.416 24.921 1.00 88.19 142 ASN A C 1
ATOM 1098 O O . ASN A 1 142 ? -39.497 2.838 24.355 1.00 88.19 142 ASN A O 1
ATOM 1102 N N . GLU A 1 143 ? -38.695 3.897 26.160 1.00 87.50 143 GLU A N 1
ATOM 1103 C CA . GLU A 1 143 ? -39.947 3.804 26.921 1.00 87.50 143 GLU A CA 1
ATOM 1104 C C . GLU A 1 143 ? -41.096 4.539 26.218 1.00 87.50 143 GLU A C 1
ATOM 1106 O O . GLU A 1 143 ? -42.194 3.998 26.103 1.00 87.50 143 GLU A O 1
ATOM 1111 N N . LEU A 1 144 ? -40.851 5.736 25.672 1.00 86.00 144 LEU A N 1
ATOM 1112 C CA . LEU A 1 144 ? -41.836 6.469 24.870 1.00 86.00 144 LEU A CA 1
ATOM 1113 C C . LEU A 1 144 ? -42.217 5.725 23.590 1.00 86.00 144 LEU A C 1
ATOM 1115 O O . LEU A 1 144 ? -43.382 5.754 23.190 1.00 86.00 144 LEU A O 1
ATOM 1119 N N . TYR A 1 145 ? -41.257 5.071 22.937 1.00 84.94 145 TYR A N 1
ATOM 1120 C CA . TYR A 1 145 ? -41.515 4.267 21.749 1.00 84.94 145 TYR A CA 1
ATOM 1121 C C . TYR A 1 145 ? -42.409 3.059 22.068 1.00 84.94 145 TYR A C 1
ATOM 1123 O O . TYR A 1 145 ? -43.420 2.854 21.393 1.00 84.94 145 TYR A O 1
ATOM 1131 N N . GLU A 1 146 ? -42.097 2.307 23.127 1.00 84.94 146 GLU A N 1
ATOM 1132 C CA . GLU A 1 146 ? -42.909 1.168 23.575 1.00 84.94 146 GLU A CA 1
ATOM 1133 C C . GLU A 1 146 ? -44.294 1.612 24.069 1.00 84.94 146 GLU A C 1
ATOM 1135 O O . GLU A 1 146 ? -45.307 0.993 23.739 1.00 84.94 146 GLU A O 1
ATOM 1140 N N . LEU A 1 147 ? -44.378 2.742 24.772 1.00 83.81 147 LEU A N 1
ATOM 1141 C CA . LEU A 1 147 ? -45.652 3.312 25.203 1.00 83.81 147 LEU A CA 1
ATOM 1142 C C . LEU A 1 147 ? -46.499 3.768 24.007 1.00 83.81 147 LEU A C 1
ATOM 1144 O O . LEU A 1 147 ? -47.692 3.475 23.953 1.00 83.81 147 LEU A O 1
ATOM 1148 N N . ARG A 1 148 ? -45.894 4.405 22.995 1.00 78.81 148 ARG A N 1
ATOM 1149 C CA . ARG A 1 148 ? -46.577 4.775 21.742 1.00 78.81 148 ARG A CA 1
ATOM 1150 C C . ARG A 1 148 ? -47.095 3.551 20.989 1.00 78.81 148 ARG A C 1
ATOM 1152 O O . ARG A 1 148 ? -48.145 3.635 20.364 1.00 78.81 148 ARG A O 1
ATOM 1159 N N . LYS A 1 149 ? -46.378 2.431 21.045 1.00 79.56 149 LYS A N 1
ATOM 1160 C CA . LYS A 1 149 ? -46.795 1.160 20.443 1.00 79.56 149 LYS A CA 1
ATOM 1161 C C . LYS A 1 149 ? -47.979 0.523 21.181 1.00 79.56 149 LYS A C 1
ATOM 1163 O O . LYS A 1 149 ? -48.787 -0.149 20.550 1.00 79.56 149 LYS A O 1
ATOM 1168 N N . GLY A 1 150 ? -48.081 0.732 22.495 1.00 75.06 150 GLY A N 1
ATOM 1169 C CA . GLY A 1 150 ? -49.176 0.229 23.329 1.00 75.06 150 GLY A CA 1
ATOM 1170 C C . GLY A 1 150 ? -50.448 1.085 23.324 1.00 75.06 150 GLY A C 1
ATOM 1171 O O . GLY A 1 150 ? -51.489 0.609 23.773 1.00 75.06 150 GLY A O 1
ATOM 1172 N N . ILE A 1 151 ? -50.396 2.330 22.836 1.00 77.88 151 ILE A N 1
ATOM 1173 C CA . ILE A 1 151 ? -5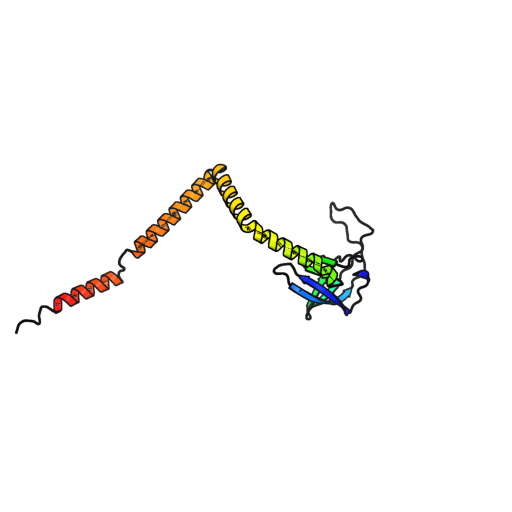1.577 3.195 22.727 1.00 77.88 151 ILE A CA 1
ATOM 1174 C C . ILE A 1 151 ? -52.375 2.787 21.479 1.00 77.88 151 ILE A C 1
ATOM 1176 O O . ILE A 1 151 ? -51.843 2.902 20.372 1.00 77.88 151 ILE A O 1
ATOM 1180 N N . PRO A 1 152 ? -53.646 2.357 21.627 1.00 73.62 152 PRO A N 1
ATOM 1181 C CA . PRO A 1 152 ? -54.512 2.067 20.492 1.00 73.62 152 PRO A CA 1
ATOM 1182 C C . PRO A 1 152 ? -54.585 3.283 19.579 1.00 73.62 152 PRO A C 1
ATOM 1184 O O . PRO A 1 152 ? -54.845 4.405 20.027 1.00 73.62 152 PRO A O 1
ATOM 1187 N N . THR A 1 153 ? -54.343 3.071 18.294 1.00 78.62 153 THR A N 1
ATOM 1188 C CA . THR A 1 153 ? -54.403 4.154 17.322 1.00 78.62 153 THR A CA 1
ATOM 1189 C C . THR A 1 153 ? -55.850 4.617 17.134 1.00 78.62 153 THR A C 1
ATOM 1191 O O . THR A 1 153 ? -56.811 3.911 17.450 1.00 78.62 153 THR A O 1
ATOM 1194 N N . LEU A 1 154 ? -56.038 5.818 16.581 1.00 76.56 154 LEU A N 1
ATOM 1195 C CA . LEU A 1 154 ? -57.367 6.305 16.183 1.00 76.56 154 LEU A CA 1
ATOM 1196 C C . LEU A 1 154 ? -58.079 5.331 15.227 1.00 76.56 154 LEU A C 1
ATOM 1198 O O . LEU A 1 154 ? -59.307 5.266 15.223 1.00 76.56 154 LEU A O 1
ATOM 1202 N N . GLU A 1 155 ? -57.319 4.559 14.449 1.00 77.94 155 GLU A N 1
ATOM 1203 C CA . GLU A 1 155 ? -57.826 3.515 13.559 1.00 77.94 155 GLU A CA 1
ATOM 1204 C C . GLU A 1 155 ? -58.319 2.294 14.343 1.00 77.94 155 GLU A C 1
ATOM 1206 O O . GLU A 1 155 ? -59.423 1.820 14.072 1.00 77.94 155 GLU A O 1
ATOM 1211 N N . ASP A 1 156 ? -57.586 1.861 15.373 1.00 82.56 156 ASP A N 1
ATOM 1212 C CA . ASP A 1 156 ? -58.006 0.775 16.271 1.00 82.56 156 ASP A CA 1
ATOM 1213 C C . ASP A 1 156 ? -59.279 1.146 17.044 1.00 82.56 156 ASP A C 1
ATOM 1215 O O . ASP A 1 156 ? -60.225 0.361 17.132 1.00 82.56 156 ASP A O 1
ATOM 1219 N N . ILE A 1 157 ? -59.353 2.382 17.550 1.00 83.56 157 ILE A N 1
ATOM 1220 C CA . ILE A 1 157 ? -60.535 2.903 18.253 1.00 83.56 157 ILE A CA 1
ATOM 1221 C C . ILE A 1 157 ? -61.729 2.997 17.296 1.00 83.56 157 ILE A C 1
ATOM 1223 O O . ILE A 1 157 ? -62.850 2.626 17.656 1.00 83.56 157 ILE A O 1
ATOM 1227 N N . LYS A 1 158 ? -61.504 3.453 16.058 1.00 80.62 158 LYS A N 1
ATOM 1228 C CA . LYS A 1 158 ? -62.540 3.502 15.020 1.00 80.62 158 LYS A CA 1
ATOM 1229 C C . LYS A 1 158 ? -63.043 2.101 14.671 1.00 80.62 158 LYS A C 1
ATOM 1231 O O . LYS A 1 158 ? -64.254 1.916 14.559 1.00 80.62 158 LYS A O 1
ATOM 1236 N N . ALA A 1 159 ? -62.152 1.118 14.546 1.00 83.81 159 ALA A N 1
ATOM 1237 C CA . ALA A 1 159 ? -62.520 -0.272 14.296 1.00 83.81 159 ALA A CA 1
ATOM 1238 C C . ALA A 1 159 ? -63.382 -0.838 15.437 1.00 83.81 159 ALA A C 1
ATOM 1240 O O . ALA A 1 159 ? -64.446 -1.404 15.176 1.00 83.81 159 ALA A O 1
ATOM 1241 N N . LEU A 1 160 ? -62.992 -0.598 16.694 1.00 83.19 160 LEU A N 1
ATOM 1242 C CA . LEU A 1 160 ? -63.755 -1.031 17.869 1.00 83.19 160 LEU A CA 1
ATOM 1243 C C . LEU A 1 160 ? -65.147 -0.378 17.928 1.00 83.19 160 LEU A C 1
ATOM 1245 O O . LEU A 1 160 ? -66.146 -1.036 18.223 1.00 83.19 160 LEU A O 1
ATOM 1249 N N . PHE A 1 161 ? -65.234 0.916 17.609 1.00 81.62 161 PHE A N 1
ATOM 1250 C CA . PHE A 1 161 ? -66.495 1.658 17.596 1.00 81.62 161 PHE A CA 1
ATOM 1251 C C . PHE A 1 161 ? -67.445 1.167 16.494 1.00 81.62 161 PHE A C 1
ATOM 1253 O O . PHE A 1 161 ? -68.639 0.988 16.739 1.00 81.62 161 PHE A O 1
ATOM 1260 N N . MET A 1 162 ? -66.921 0.875 15.299 1.00 81.69 162 MET A N 1
ATOM 1261 C CA . MET A 1 162 ? -67.709 0.283 14.211 1.00 81.69 162 MET A CA 1
ATOM 1262 C C . MET A 1 162 ? -68.178 -1.139 14.550 1.00 81.69 162 MET A C 1
ATOM 1264 O O . MET A 1 162 ? -69.321 -1.497 14.263 1.00 81.69 162 MET A O 1
ATOM 1268 N N . GLN A 1 163 ? -67.341 -1.940 15.215 1.00 80.50 163 GLN A N 1
ATOM 1269 C CA . GLN A 1 163 ? -67.711 -3.281 15.675 1.00 80.50 163 GLN A CA 1
ATOM 1270 C C . GLN A 1 163 ? -68.811 -3.241 16.754 1.00 80.50 163 GLN A C 1
ATOM 1272 O O . GLN A 1 163 ? -69.741 -4.052 16.730 1.00 80.50 163 GLN A O 1
ATOM 1277 N N . SER A 1 164 ? -68.757 -2.253 17.653 1.00 76.44 164 SER A N 1
ATOM 1278 C CA . SER A 1 164 ? -69.794 -1.998 18.660 1.00 76.44 164 SER A CA 1
ATOM 1279 C C . SER A 1 164 ? -71.133 -1.582 18.030 1.00 76.44 164 SER A C 1
ATOM 1281 O O . SER A 1 164 ? -72.171 -2.157 18.361 1.00 76.44 164 SER A O 1
ATOM 1283 N N . GLN A 1 165 ? -71.135 -0.675 17.043 1.00 71.56 165 GLN A N 1
ATOM 1284 C CA . GLN A 1 165 ? -72.374 -0.273 16.356 1.00 71.56 165 GLN A CA 1
ATOM 1285 C C . GLN A 1 165 ? -73.030 -1.411 15.559 1.00 71.56 165 GLN A C 1
ATOM 1287 O O . GLN A 1 165 ? -74.256 -1.524 15.546 1.00 71.56 165 GLN A O 1
ATOM 1292 N N . ASN A 1 166 ? -72.236 -2.295 14.950 1.00 62.03 166 ASN A N 1
ATOM 1293 C CA . ASN A 1 166 ? -72.756 -3.454 14.215 1.00 62.03 166 ASN A CA 1
ATOM 1294 C C . ASN A 1 166 ? -73.344 -4.546 15.127 1.00 62.03 166 ASN A C 1
ATOM 1296 O O . ASN A 1 166 ? -74.110 -5.390 14.665 1.00 62.03 166 ASN A O 1
ATOM 1300 N N . SER A 1 167 ? -73.022 -4.535 16.423 1.00 55.53 167 SER A N 1
ATOM 1301 C CA . SER A 1 167 ? -73.553 -5.503 17.393 1.00 55.53 167 SER A CA 1
ATOM 1302 C C . SER A 1 167 ? -74.964 -5.135 17.883 1.00 55.53 167 SER A C 1
ATOM 1304 O O . SER A 1 167 ? -75.736 -6.018 18.255 1.00 55.53 167 SER A O 1
ATOM 1306 N N . SER A 1 168 ? -75.349 -3.856 17.814 1.00 52.00 168 SER A N 1
ATOM 1307 C CA . SER A 1 168 ? -76.675 -3.373 18.239 1.00 52.00 168 SER A CA 1
ATOM 1308 C C . SER A 1 168 ? -77.796 -3.629 17.220 1.00 52.00 168 SER A C 1
ATOM 1310 O O . SER A 1 168 ? -78.970 -3.587 17.579 1.00 52.00 168 SER A O 1
ATOM 1312 N N . THR A 1 169 ? -77.480 -3.932 15.957 1.00 51.22 169 THR A N 1
ATOM 1313 C CA . THR A 1 169 ? -78.484 -4.151 14.895 1.00 51.22 169 THR A CA 1
ATOM 1314 C C . THR A 1 169 ? -78.938 -5.609 14.746 1.00 51.22 169 THR A C 1
ATOM 1316 O O . THR A 1 169 ? -79.980 -5.859 14.140 1.00 51.22 169 THR A O 1
ATOM 1319 N N . ASN A 1 170 ? -78.239 -6.578 15.351 1.00 48.91 170 ASN A N 1
ATOM 1320 C CA . ASN A 1 170 ? -78.563 -8.007 15.215 1.00 48.91 170 ASN A CA 1
ATOM 1321 C C . ASN A 1 170 ? -79.600 -8.549 16.220 1.00 48.91 170 ASN A C 1
ATOM 1323 O O . ASN A 1 170 ? -80.096 -9.657 16.023 1.00 48.91 170 ASN A O 1
ATOM 1327 N N . ASN A 1 171 ? -79.998 -7.781 17.241 1.00 47.72 171 ASN A N 1
ATOM 1328 C CA . ASN A 1 171 ? -81.012 -8.222 18.214 1.00 47.72 171 ASN A CA 1
ATOM 1329 C C . ASN A 1 171 ? -82.467 -7.903 17.813 1.00 47.72 171 ASN A C 1
ATOM 1331 O O . ASN A 1 171 ? -83.383 -8.320 18.511 1.00 47.72 171 ASN A O 1
ATOM 1335 N N . VAL A 1 172 ? -82.715 -7.218 16.687 1.00 49.91 172 VAL A N 1
ATOM 1336 C CA . VAL A 1 172 ? -84.085 -6.825 16.272 1.00 49.91 172 VAL A CA 1
ATOM 1337 C C . VAL A 1 172 ? -84.742 -7.832 15.304 1.00 49.91 172 VAL A C 1
ATOM 1339 O O . VAL A 1 172 ? -85.924 -7.719 15.005 1.00 49.91 172 VAL A O 1
ATOM 1342 N N . LYS A 1 173 ? -84.031 -8.864 14.821 1.00 46.88 173 LYS A N 1
ATOM 1343 C CA . LYS A 1 173 ? -84.560 -9.823 13.817 1.00 46.88 173 LYS A CA 1
ATOM 1344 C C . LYS A 1 173 ? -84.876 -11.234 14.334 1.00 46.88 173 LYS A C 1
ATOM 1346 O O . LYS A 1 173 ? -84.975 -12.164 13.539 1.00 46.88 173 LYS A O 1
ATOM 1351 N N . LYS A 1 174 ? -85.069 -11.414 15.641 1.00 46.81 174 LYS A N 1
ATOM 1352 C CA . LYS A 1 174 ? -85.590 -12.668 16.214 1.00 46.81 174 LYS A CA 1
ATOM 1353 C C . LYS A 1 174 ? -86.841 -12.415 17.050 1.00 46.81 174 LYS A C 1
ATOM 1355 O O . LYS A 1 174 ? -86.840 -12.685 18.237 1.00 46.81 174 LYS A O 1
ATOM 1360 N N . GLU A 1 175 ? -87.897 -11.906 16.428 1.00 42.41 175 GLU A N 1
ATOM 1361 C CA . GLU A 1 175 ? -89.261 -12.111 16.927 1.00 42.41 175 GLU A CA 1
ATOM 1362 C C . GLU A 1 175 ? -90.279 -11.814 15.817 1.00 42.41 175 GLU A C 1
ATOM 1364 O O . GLU A 1 175 ? -90.676 -10.668 15.609 1.00 42.41 175 GLU A O 1
ATOM 1369 N N . LYS A 1 176 ? -90.632 -12.880 15.084 1.00 34.44 176 LYS A N 1
ATOM 1370 C CA . LYS A 1 176 ? -91.934 -13.246 14.486 1.00 34.44 176 LYS A CA 1
ATOM 1371 C C . LYS A 1 176 ? -91.759 -14.036 13.197 1.00 34.44 176 LYS A C 1
ATOM 1373 O O . LYS A 1 176 ? -91.077 -13.535 12.278 1.00 34.44 176 LYS A O 1
#

Organism: Bacteroides fragilis (NCBI:txid817)